Protein AF-A0ABD4KUY9-F1 (afdb_monomer_lite)

Foldseek 3Di:
DDDDDDDDDDDDDDPPPPPPDDDDDPPPPPDDLVNDPDDDFDWDDFFAWPAQAPDDDPVPPDDRQTWGWTATPVRDIDIDGGGDHPPPDDDDD

pLDDT: mean 77.76, std 16.07, range [36.84, 97.12]

Secondary structure (DSSP, 8-state):
-------------SSSSS---PPPP-------GGG--SSS----SPPEEEES-S---TTS-SPP--EEEEE-TTS-EEEEETT--TTTSPPP-

Structure (mmCIF, N/CA/C/O backbone):
data_AF-A0ABD4KUY9-F1
#
_entry.id   AF-A0ABD4KUY9-F1
#
loop_
_atom_site.group_PDB
_atom_site.id
_atom_site.type_symbol
_atom_site.label_atom_id
_atom_site.label_alt_id
_atom_site.label_comp_id
_atom_site.label_asym_id
_atom_site.label_entity_id
_atom_site.label_seq_id
_atom_site.pdbx_PDB_ins_code
_atom_site.Cartn_x
_atom_site.Cartn_y
_atom_site.Cartn_z
_atom_site.occupancy
_atom_site.B_iso_or_equiv
_atom_site.auth_seq_id
_atom_site.auth_comp_id
_atom_site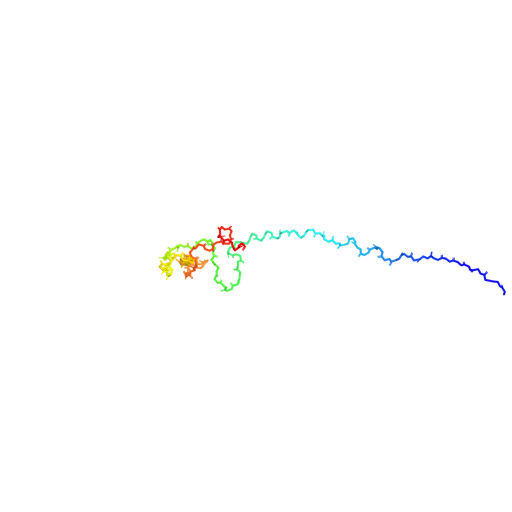.auth_asym_id
_atom_site.auth_atom_id
_atom_site.pdbx_PDB_model_num
ATOM 1 N N . MET A 1 1 ? 21.914 71.630 -51.583 1.00 38.94 1 MET A N 1
ATOM 2 C CA . MET A 1 1 ? 20.520 72.123 -51.568 1.00 38.94 1 MET A CA 1
ATOM 3 C C . MET A 1 1 ? 19.609 70.969 -51.959 1.00 38.94 1 MET A C 1
ATOM 5 O O . MET A 1 1 ? 19.935 70.284 -52.914 1.00 38.94 1 MET A O 1
ATOM 9 N N . ILE A 1 2 ? 18.494 70.833 -51.235 1.00 36.84 2 ILE A N 1
ATOM 10 C CA . ILE A 1 2 ? 17.311 69.977 -51.457 1.00 36.84 2 ILE A CA 1
ATOM 11 C C . ILE A 1 2 ? 17.363 68.522 -50.947 1.00 36.84 2 ILE A C 1
ATOM 13 O O . ILE A 1 2 ? 18.152 67.684 -51.361 1.00 36.84 2 ILE A O 1
ATOM 17 N N . ILE A 1 3 ? 16.429 68.307 -50.018 1.00 50.19 3 ILE A N 1
ATOM 18 C CA . ILE A 1 3 ? 15.984 67.123 -49.285 1.00 50.19 3 ILE A CA 1
ATOM 19 C C . ILE A 1 3 ? 15.048 66.278 -50.167 1.00 50.19 3 ILE A C 1
ATOM 21 O O . ILE A 1 3 ? 14.221 66.842 -50.876 1.00 50.19 3 ILE A O 1
ATOM 25 N N . THR A 1 4 ? 15.076 64.950 -50.032 1.00 46.72 4 THR A N 1
ATOM 26 C CA . THR A 1 4 ? 13.936 64.040 -50.307 1.00 46.72 4 THR A CA 1
ATOM 27 C C . THR A 1 4 ? 14.037 62.882 -49.298 1.00 46.72 4 THR A C 1
ATOM 29 O O . THR A 1 4 ? 15.086 62.263 -49.216 1.00 46.72 4 THR A O 1
ATOM 32 N N . ASN A 1 5 ? 13.179 62.681 -48.292 1.00 54.16 5 ASN A N 1
ATOM 33 C CA . ASN A 1 5 ? 11.724 62.516 -48.128 1.00 54.16 5 ASN A CA 1
ATOM 34 C C . ASN A 1 5 ? 11.341 61.036 -47.875 1.00 54.16 5 ASN A C 1
ATOM 36 O O . ASN A 1 5 ? 11.496 60.189 -48.741 1.00 54.16 5 ASN A O 1
ATOM 40 N N . ASN A 1 6 ? 10.742 60.819 -46.698 1.00 50.28 6 ASN A N 1
ATOM 41 C CA . ASN A 1 6 ? 9.614 59.933 -46.382 1.00 50.28 6 ASN A CA 1
ATOM 42 C C . ASN A 1 6 ? 9.695 58.383 -46.329 1.00 50.28 6 ASN A C 1
ATOM 44 O O . ASN A 1 6 ? 9.770 57.693 -47.334 1.00 50.28 6 ASN A O 1
ATOM 48 N N . ARG A 1 7 ? 9.320 57.919 -45.120 1.00 55.25 7 ARG A N 1
ATOM 49 C CA . ARG A 1 7 ? 8.256 56.943 -44.768 1.00 55.25 7 ARG A CA 1
ATOM 50 C C . ARG A 1 7 ? 8.594 55.444 -44.655 1.00 55.25 7 ARG A C 1
ATOM 52 O O . ARG A 1 7 ? 8.663 54.721 -45.631 1.00 55.25 7 ARG A O 1
ATOM 59 N N . VAL A 1 8 ? 8.572 55.021 -43.382 1.00 54.16 8 VAL A N 1
ATOM 60 C CA . VAL A 1 8 ? 7.860 53.865 -42.791 1.00 54.16 8 VAL A CA 1
ATOM 61 C C . VAL A 1 8 ? 8.173 52.474 -43.342 1.00 54.16 8 VAL A C 1
ATOM 63 O O . VAL A 1 8 ? 7.593 52.063 -44.334 1.00 54.16 8 VAL A O 1
ATOM 66 N N . LEU A 1 9 ? 8.893 51.683 -42.540 1.00 49.28 9 LEU A N 1
ATOM 67 C CA . LEU A 1 9 ? 8.585 50.263 -42.327 1.00 49.28 9 LEU A CA 1
ATOM 68 C C . LEU A 1 9 ? 8.780 49.924 -40.840 1.00 49.28 9 LEU A C 1
ATOM 70 O O . LEU A 1 9 ? 9.766 49.327 -40.422 1.00 49.28 9 LEU A O 1
ATOM 74 N N . ALA A 1 10 ? 7.817 50.349 -40.022 1.00 57.00 10 ALA A N 1
ATOM 75 C CA . ALA A 1 10 ? 7.523 49.660 -38.775 1.00 57.00 10 ALA A CA 1
ATOM 76 C C . ALA A 1 10 ? 6.777 48.380 -39.155 1.00 57.00 10 ALA A C 1
ATOM 78 O O . ALA A 1 10 ? 5.680 48.512 -39.676 1.00 57.00 10 ALA A O 1
ATOM 79 N N . LEU A 1 11 ? 7.378 47.198 -38.970 1.00 51.47 11 LEU A N 1
ATOM 80 C CA . LEU A 1 11 ? 6.728 45.872 -38.890 1.00 51.47 11 LEU A CA 1
ATOM 81 C C . LEU A 1 11 ? 7.820 44.781 -38.863 1.00 51.47 11 LEU A C 1
ATOM 83 O O . LEU A 1 11 ? 8.077 44.115 -39.858 1.00 51.47 11 LEU A O 1
ATOM 87 N N . SER A 1 12 ? 8.492 44.590 -37.724 1.00 53.28 12 SER A N 1
ATOM 88 C CA . SER A 1 12 ? 9.414 43.454 -37.529 1.00 53.28 12 SER A CA 1
ATOM 89 C C . SER A 1 12 ? 9.217 42.797 -36.161 1.00 53.28 12 SER A C 1
ATOM 91 O O . SER A 1 12 ? 10.164 42.627 -35.394 1.00 53.28 12 SER A O 1
ATOM 93 N N . SER A 1 13 ? 7.973 42.452 -35.811 1.00 55.00 13 SER A N 1
ATOM 94 C CA . SER A 1 13 ? 7.698 41.780 -34.525 1.00 55.00 13 SER A CA 1
ATOM 95 C C . SER A 1 13 ? 6.600 40.708 -34.547 1.00 55.00 13 SER A C 1
ATOM 97 O O . SER A 1 13 ? 6.245 40.213 -33.489 1.00 55.00 13 SER A O 1
ATOM 99 N N . ILE A 1 14 ? 6.069 40.293 -35.706 1.00 57.84 14 ILE A N 1
ATOM 100 C CA . ILE A 1 14 ? 4.920 39.353 -35.745 1.00 57.84 14 ILE A CA 1
ATOM 101 C C . ILE A 1 14 ? 5.332 37.881 -35.967 1.00 57.84 14 ILE A C 1
ATOM 103 O O . ILE A 1 14 ? 4.540 36.976 -35.734 1.00 57.84 14 ILE A O 1
ATOM 107 N N . ALA A 1 15 ? 6.582 37.585 -36.335 1.00 54.09 15 ALA A N 1
ATOM 108 C CA . ALA A 1 15 ? 6.969 36.215 -36.699 1.00 54.09 15 ALA A CA 1
ATOM 109 C C . ALA A 1 15 ? 7.256 35.259 -35.515 1.00 54.09 15 ALA A C 1
ATOM 111 O O . ALA A 1 15 ? 7.427 34.065 -35.739 1.00 54.09 15 ALA A O 1
ATOM 112 N N . VAL A 1 16 ? 7.289 35.733 -34.261 1.00 56.88 16 VAL A N 1
ATOM 113 C CA . VAL A 1 16 ? 7.689 34.921 -33.083 1.00 56.88 16 VAL A CA 1
ATOM 114 C C . VAL A 1 16 ? 6.493 34.584 -32.180 1.00 56.88 16 VAL A C 1
ATOM 116 O O . VAL A 1 16 ? 6.583 34.645 -30.961 1.00 56.88 16 VAL 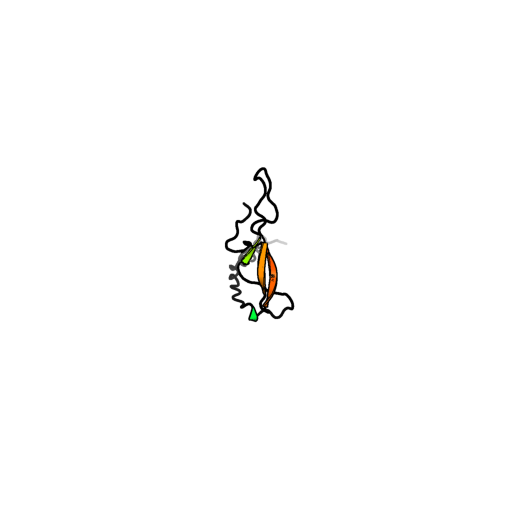A O 1
ATOM 119 N N . LEU A 1 17 ? 5.330 34.273 -32.760 1.00 58.91 17 LEU A N 1
ATOM 120 C CA . LEU A 1 17 ? 4.134 33.893 -31.985 1.00 58.91 17 LEU A CA 1
ATOM 121 C C . LEU A 1 17 ? 3.487 32.569 -32.426 1.00 58.91 17 LEU A C 1
ATOM 123 O O . LEU A 1 17 ? 2.517 32.143 -31.811 1.00 58.91 17 LEU A O 1
ATOM 127 N N . LEU A 1 18 ? 4.023 31.884 -33.443 1.00 58.59 18 LEU A N 1
ATOM 128 C CA . LEU A 1 18 ? 3.420 30.651 -33.982 1.00 58.59 18 LEU A CA 1
ATOM 129 C C . LEU A 1 18 ? 4.123 29.348 -33.559 1.00 58.59 18 LEU A C 1
ATOM 131 O O . LEU A 1 18 ? 3.692 28.274 -33.958 1.00 58.59 18 LEU A O 1
ATOM 135 N N . ALA A 1 19 ? 5.159 29.406 -32.717 1.00 61.91 19 ALA A N 1
ATOM 136 C CA . ALA A 1 19 ? 5.812 28.215 -32.154 1.00 61.91 19 ALA A CA 1
ATOM 137 C C . ALA A 1 19 ? 5.221 27.799 -30.787 1.00 61.91 19 ALA A C 1
ATOM 139 O O . ALA A 1 19 ? 5.939 27.322 -29.911 1.00 61.91 19 ALA A O 1
ATOM 140 N N . GLY A 1 20 ? 3.925 28.041 -30.569 1.00 60.38 20 GLY A N 1
ATOM 141 C CA . GLY A 1 20 ? 3.241 27.768 -29.305 1.00 60.38 20 GLY A CA 1
ATOM 142 C C . GLY A 1 20 ? 2.407 26.490 -29.353 1.00 60.38 20 GLY A C 1
ATOM 143 O O . GLY A 1 20 ? 1.374 26.465 -30.012 1.00 60.38 20 GLY A O 1
ATOM 144 N N . CYS A 1 21 ? 2.838 25.486 -28.586 1.00 64.81 21 CYS A N 1
ATOM 145 C CA . CYS A 1 21 ? 2.107 24.273 -28.193 1.00 64.81 21 CYS A CA 1
ATOM 146 C C . CYS A 1 21 ? 1.841 23.223 -29.287 1.00 64.81 21 CYS A C 1
ATOM 148 O O . CYS A 1 21 ? 0.721 23.064 -29.767 1.00 64.81 21 CYS A O 1
ATOM 150 N N . SER A 1 22 ? 2.842 22.379 -29.556 1.00 71.38 22 SER A N 1
ATOM 151 C CA . SER A 1 22 ? 2.545 20.985 -29.905 1.00 71.38 22 SER A CA 1
ATOM 152 C C . SER A 1 22 ? 1.933 20.300 -28.674 1.00 71.38 22 SER A C 1
ATOM 154 O O . SER A 1 22 ?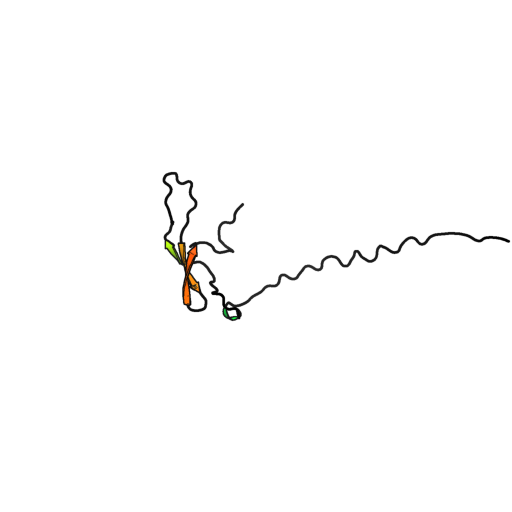 2.474 20.487 -27.580 1.00 71.38 22 SER A O 1
ATOM 156 N N . PRO A 1 23 ? 0.842 19.520 -28.796 1.00 67.62 23 PRO A N 1
ATOM 157 C CA . PRO A 1 23 ? 0.395 18.674 -27.698 1.00 67.62 23 PRO A CA 1
ATOM 158 C C . PRO A 1 23 ? 1.547 17.736 -27.337 1.00 67.62 23 PRO A C 1
ATOM 160 O O . PRO A 1 23 ? 2.051 17.006 -28.192 1.00 67.62 23 PRO A O 1
ATOM 163 N N . SER A 1 24 ? 2.003 17.797 -26.087 1.00 68.56 24 SER A N 1
ATOM 164 C CA . SER A 1 24 ? 2.904 16.785 -25.554 1.00 68.56 24 SER A CA 1
ATOM 165 C C . SER A 1 24 ? 2.189 15.449 -25.699 1.00 68.56 24 SER A C 1
ATOM 167 O O . SER A 1 24 ? 1.114 15.271 -25.130 1.00 68.56 24 SER A O 1
ATOM 169 N N . SER A 1 25 ? 2.740 14.534 -26.495 1.00 65.94 25 SER A N 1
ATOM 170 C CA . SER A 1 25 ? 2.269 13.155 -26.501 1.00 65.94 25 SER A CA 1
ATOM 171 C C . SER A 1 25 ? 2.348 12.657 -25.065 1.00 65.94 25 SER A C 1
ATOM 173 O O . SER A 1 25 ? 3.438 12.667 -24.486 1.00 65.94 25 SER A O 1
ATOM 175 N N . ASP A 1 26 ? 1.211 12.269 -24.483 1.00 64.88 26 ASP A N 1
ATOM 176 C CA . ASP A 1 26 ? 1.210 11.591 -23.195 1.00 64.88 26 ASP A CA 1
ATOM 177 C C . ASP A 1 26 ? 2.163 10.404 -23.317 1.00 64.88 26 ASP A C 1
ATOM 179 O O . ASP A 1 26 ? 1.974 9.503 -24.139 1.00 64.88 26 ASP A O 1
ATOM 183 N N . LEU A 1 27 ? 3.246 10.440 -22.541 1.00 63.91 27 LEU A N 1
ATOM 184 C CA . LEU A 1 27 ? 4.144 9.310 -22.421 1.00 63.91 27 LEU A CA 1
ATOM 185 C C . LEU A 1 27 ? 3.349 8.216 -21.714 1.00 63.91 27 LEU A C 1
ATOM 187 O O . LEU A 1 27 ? 3.296 8.167 -20.486 1.00 63.91 27 LEU A O 1
ATOM 191 N N . THR A 1 28 ? 2.729 7.324 -22.482 1.00 57.56 28 THR A N 1
ATOM 192 C CA . THR A 1 28 ? 2.294 6.024 -21.975 1.00 57.56 28 THR A CA 1
ATOM 193 C C . THR A 1 28 ? 3.542 5.242 -21.588 1.00 57.56 28 THR A C 1
ATOM 195 O O . THR A 1 28 ? 4.082 4.454 -22.363 1.00 57.56 28 THR A O 1
ATOM 198 N N . VAL A 1 29 ? 4.033 5.499 -20.376 1.00 61.41 29 VAL A N 1
ATOM 199 C CA . VAL A 1 29 ? 5.054 4.691 -19.716 1.00 61.41 29 VAL A CA 1
ATOM 200 C C . VAL A 1 29 ? 4.382 3.380 -19.323 1.00 61.41 29 VAL A C 1
ATOM 202 O O . VAL A 1 29 ? 3.884 3.215 -18.214 1.00 61.41 29 VAL A O 1
ATOM 205 N N . SER A 1 30 ? 4.336 2.440 -20.263 1.00 61.44 30 SER A N 1
ATOM 206 C CA . SER A 1 30 ? 4.021 1.041 -19.977 1.00 61.44 30 SER A CA 1
ATOM 207 C C . SER A 1 30 ? 5.296 0.345 -19.498 1.00 61.44 30 SER A C 1
ATOM 209 O O . SER A 1 30 ? 5.860 -0.487 -20.203 1.00 61.44 30 SER A O 1
ATOM 211 N N . GLY A 1 31 ? 5.792 0.744 -18.326 1.00 66.62 31 GLY A N 1
ATOM 212 C CA . GLY A 1 31 ? 6.890 0.052 -17.657 1.00 66.62 31 GLY A CA 1
ATOM 213 C C . GLY A 1 31 ? 6.348 -1.124 -16.856 1.00 66.62 31 GLY A C 1
ATOM 214 O O . GLY A 1 31 ? 5.439 -0.954 -16.041 1.00 66.62 31 GLY A O 1
ATOM 215 N N . SER A 1 32 ? 6.894 -2.315 -17.076 1.00 79.06 32 SER A N 1
ATOM 216 C CA . SER A 1 32 ? 6.682 -3.435 -16.163 1.00 79.06 32 SER A CA 1
ATOM 217 C C . SER A 1 32 ? 7.464 -3.188 -14.868 1.00 79.06 32 SER A C 1
ATOM 219 O O . SER A 1 32 ? 8.498 -2.522 -14.871 1.00 79.06 32 SER A O 1
ATOM 221 N N . VAL A 1 33 ? 7.015 -3.749 -13.743 1.00 79.81 33 VAL A N 1
ATOM 222 C CA . VAL A 1 33 ? 7.756 -3.655 -12.468 1.00 79.81 33 VAL A CA 1
ATOM 223 C C . VAL A 1 33 ? 9.193 -4.196 -12.607 1.00 79.81 33 VAL A C 1
ATOM 225 O O . VAL A 1 33 ? 10.105 -3.688 -11.961 1.00 79.81 33 VAL A O 1
ATOM 228 N N . SER A 1 34 ? 9.427 -5.157 -13.510 1.00 80.69 34 SER A N 1
ATOM 229 C CA . SER A 1 34 ? 10.755 -5.698 -13.850 1.00 80.69 34 SER A CA 1
ATOM 230 C C . SER A 1 34 ? 11.703 -4.716 -14.553 1.00 80.69 34 SER A C 1
ATOM 232 O O . SER A 1 34 ? 12.923 -4.935 -14.573 1.00 80.69 34 SER A O 1
ATOM 234 N N . ASP A 1 35 ? 11.177 -3.626 -15.110 1.00 85.62 35 ASP A N 1
ATOM 235 C CA . ASP A 1 35 ? 11.984 -2.600 -15.776 1.00 85.62 35 ASP A CA 1
ATOM 236 C C . ASP A 1 35 ? 12.620 -1.629 -14.773 1.00 85.62 35 ASP A C 1
ATOM 238 O O . ASP A 1 35 ? 13.582 -0.934 -15.105 1.00 85.62 35 ASP A O 1
ATOM 242 N N . TYR A 1 36 ? 12.143 -1.611 -13.524 1.00 85.50 36 TYR A N 1
ATOM 243 C CA . TYR A 1 36 ? 12.707 -0.785 -12.464 1.00 85.50 36 TYR A CA 1
ATOM 244 C C . TYR A 1 36 ? 14.123 -1.259 -12.092 1.00 85.50 36 TYR A C 1
ATOM 246 O O . TYR A 1 36 ? 14.325 -2.380 -11.629 1.00 85.50 36 TYR A O 1
ATOM 254 N N . LYS A 1 37 ? 15.125 -0.394 -12.304 1.00 88.31 37 LYS A N 1
ATOM 255 C CA . LYS A 1 37 ? 16.546 -0.651 -11.976 1.00 88.31 37 LYS A CA 1
ATOM 256 C C . LYS A 1 37 ? 17.032 0.056 -10.709 1.00 88.31 37 LYS A C 1
ATOM 258 O O . LYS A 1 37 ? 18.218 -0.003 -10.399 1.00 88.31 37 LYS A O 1
ATOM 263 N N . GLY A 1 38 ? 16.148 0.766 -10.010 1.00 88.69 38 GLY A N 1
ATOM 264 C CA . GLY A 1 38 ? 16.487 1.395 -8.737 1.00 88.69 38 GLY A CA 1
ATOM 265 C C . GLY A 1 38 ? 16.501 0.392 -7.583 1.00 88.69 38 GLY A C 1
ATOM 266 O O . GLY A 1 38 ? 16.231 -0.792 -7.758 1.00 88.69 38 GLY A O 1
ATOM 267 N N . SER A 1 39 ? 16.807 0.880 -6.384 1.00 90.69 39 SER A N 1
ATOM 268 C CA . SER A 1 39 ? 16.889 0.065 -5.165 1.00 90.69 39 SER A CA 1
ATOM 269 C C . SER A 1 39 ? 15.634 0.113 -4.288 1.00 90.69 39 SER A C 1
ATOM 271 O O . SER A 1 39 ? 15.625 -0.491 -3.218 1.00 90.69 39 SER A O 1
ATOM 273 N N . ALA A 1 40 ? 14.586 0.841 -4.689 1.00 90.94 40 ALA A N 1
ATOM 274 C CA . ALA A 1 40 ? 13.352 0.904 -3.913 1.00 90.94 40 ALA A CA 1
ATOM 275 C C . ALA A 1 40 ? 12.520 -0.381 -4.035 1.00 90.94 40 ALA A C 1
ATOM 277 O O . ALA A 1 40 ? 12.537 -1.068 -5.056 1.00 90.94 40 ALA A O 1
ATOM 278 N N . SER A 1 41 ? 11.720 -0.649 -3.006 1.00 91.75 41 SER A N 1
ATOM 279 C CA . SER A 1 41 ? 10.656 -1.649 -3.062 1.00 91.75 41 SER A CA 1
ATOM 280 C C . SER A 1 41 ? 9.457 -1.110 -3.830 1.00 91.75 41 SER A C 1
ATOM 282 O O . SER A 1 41 ? 8.919 -0.056 -3.490 1.00 91.75 41 SER A O 1
ATOM 284 N N . ILE A 1 42 ? 9.023 -1.855 -4.846 1.00 91.69 42 ILE A N 1
ATOM 285 C CA . ILE A 1 42 ? 7.873 -1.507 -5.682 1.00 91.69 42 ILE A CA 1
ATOM 286 C C . ILE A 1 42 ? 6.734 -2.483 -5.402 1.00 91.69 42 ILE A C 1
ATOM 288 O O . ILE A 1 42 ? 6.883 -3.690 -5.591 1.00 91.69 42 ILE A O 1
ATOM 292 N N . THR A 1 43 ? 5.595 -1.947 -4.975 1.00 90.62 43 THR A N 1
ATOM 293 C CA . THR A 1 43 ? 4.327 -2.667 -4.822 1.00 90.62 43 THR A CA 1
ATOM 294 C C . THR A 1 43 ? 3.345 -2.165 -5.885 1.00 90.62 43 THR A C 1
ATOM 296 O O . THR A 1 43 ? 3.402 -1.002 -6.292 1.00 90.62 43 THR A O 1
ATOM 299 N N . GLN A 1 44 ? 2.455 -3.030 -6.377 1.00 88.69 44 GLN A N 1
ATOM 300 C CA . GLN A 1 44 ? 1.457 -2.659 -7.384 1.00 88.69 44 GLN A CA 1
ATOM 301 C C . GLN A 1 44 ? 0.119 -3.337 -7.085 1.00 88.69 44 GLN A C 1
ATOM 303 O O . GLN A 1 44 ? 0.067 -4.544 -6.869 1.00 88.69 44 GLN A O 1
ATOM 308 N N . GLY A 1 45 ? -0.966 -2.561 -7.114 1.00 87.38 45 GLY A N 1
ATOM 309 C CA . GLY A 1 45 ? -2.325 -3.046 -6.868 1.00 87.38 45 GLY A CA 1
ATOM 310 C C . GLY A 1 45 ? -2.863 -2.699 -5.479 1.00 87.38 45 GLY A C 1
ATOM 311 O O . GLY A 1 45 ? -2.363 -1.798 -4.807 1.00 87.38 45 GLY A O 1
ATOM 312 N N . LEU A 1 46 ? -3.937 -3.389 -5.089 1.00 89.62 46 LEU A N 1
ATOM 313 C CA . LEU A 1 46 ? -4.599 -3.236 -3.792 1.00 89.62 46 LEU A CA 1
ATOM 314 C C . LEU A 1 46 ? -3.929 -4.117 -2.738 1.00 89.62 46 LEU A C 1
ATOM 316 O O . LEU A 1 46 ? -3.558 -5.257 -3.019 1.00 89.62 46 LEU A O 1
ATOM 320 N N . ALA A 1 47 ? -3.827 -3.602 -1.517 1.00 93.44 47 ALA A N 1
ATOM 321 C CA . ALA A 1 47 ? -3.390 -4.397 -0.384 1.00 93.44 47 ALA A CA 1
ATOM 322 C C . ALA A 1 47 ? -4.515 -5.315 0.101 1.00 93.44 47 ALA A C 1
ATOM 324 O O . ALA A 1 47 ? -5.700 -4.995 -0.002 1.00 93.44 47 ALA A O 1
ATOM 325 N N . LYS A 1 48 ? -4.140 -6.462 0.663 1.00 94.56 48 LYS A N 1
ATOM 326 C CA . LYS A 1 48 ? -5.077 -7.339 1.359 1.00 94.56 48 LYS A CA 1
ATOM 327 C C . LYS A 1 48 ? -5.360 -6.738 2.730 1.00 94.56 48 LYS A C 1
ATOM 329 O O . LYS A 1 48 ? -4.436 -6.655 3.532 1.00 94.56 48 LYS A O 1
ATOM 334 N N . THR A 1 49 ? -6.599 -6.348 3.013 1.00 95.62 49 THR A N 1
ATOM 335 C CA . THR A 1 49 ? -6.986 -5.861 4.346 1.00 95.62 49 THR A CA 1
ATOM 336 C C . THR A 1 49 ? -6.622 -6.884 5.425 1.00 95.62 49 THR A C 1
ATOM 338 O O . THR A 1 49 ? -6.915 -8.073 5.277 1.00 95.62 49 THR A O 1
ATOM 341 N N . VAL A 1 50 ? -5.968 -6.419 6.490 1.00 97.12 50 VAL A N 1
ATOM 342 C CA . VAL A 1 50 ? -5.656 -7.212 7.692 1.00 97.12 50 VAL A CA 1
ATOM 343 C C . VAL A 1 50 ? -6.358 -6.667 8.931 1.00 97.12 50 VAL A C 1
ATOM 345 O O . VAL A 1 50 ? -6.685 -7.441 9.820 1.00 97.12 50 VAL A O 1
ATOM 348 N N . GLU A 1 51 ? -6.632 -5.363 8.958 1.00 95.75 51 GLU A N 1
ATOM 349 C CA . GLU A 1 51 ? -7.438 -4.699 9.978 1.00 95.75 51 GLU A CA 1
ATOM 350 C C . GLU A 1 51 ? -8.361 -3.702 9.277 1.00 95.75 51 GLU A C 1
ATOM 352 O O . GLU A 1 51 ? -7.903 -2.865 8.491 1.00 95.75 51 GLU A O 1
ATOM 357 N N . GLU A 1 52 ? -9.661 -3.801 9.542 1.00 92.12 52 GLU A N 1
ATOM 358 C CA . GLU A 1 52 ? -10.671 -2.993 8.849 1.00 92.12 52 GLU A CA 1
ATOM 359 C C . GLU A 1 52 ? -10.599 -1.528 9.277 1.00 92.12 52 GLU A C 1
ATOM 361 O O . GLU A 1 52 ? -10.858 -0.625 8.477 1.00 92.12 52 GLU A O 1
ATOM 366 N N . ASN A 1 53 ? -10.203 -1.273 10.525 1.00 92.25 53 ASN A N 1
ATOM 367 C CA . ASN A 1 53 ? -10.086 0.077 11.040 1.00 92.25 53 ASN A CA 1
ATOM 368 C C . ASN A 1 53 ? -9.121 0.144 12.230 1.00 92.25 53 ASN A C 1
ATOM 370 O O . ASN A 1 53 ? -9.269 -0.580 13.207 1.00 92.25 53 ASN A O 1
ATOM 374 N N . LEU A 1 54 ? -8.152 1.061 12.189 1.00 91.19 54 LEU A N 1
ATOM 375 C CA . LEU A 1 54 ? -7.205 1.246 13.294 1.00 91.19 54 LEU A CA 1
ATOM 376 C C . LEU A 1 54 ? -7.859 1.763 14.584 1.00 91.19 54 LEU A C 1
ATOM 378 O O . LEU A 1 54 ? -7.274 1.625 15.658 1.00 91.19 54 LEU A O 1
ATOM 382 N N . PHE A 1 55 ? -9.023 2.411 14.494 1.00 87.81 55 PHE A N 1
ATOM 383 C CA . PHE A 1 55 ? -9.728 2.924 15.663 1.00 87.81 55 PHE A CA 1
ATOM 384 C C . PHE A 1 55 ? -11.207 3.189 15.383 1.00 87.81 55 PHE A C 1
ATOM 386 O O . PHE A 1 55 ? -11.580 3.770 14.365 1.00 87.81 55 PHE A O 1
ATOM 393 N N . GLU A 1 56 ? -12.048 2.853 16.355 1.00 85.19 56 GLU A N 1
ATOM 394 C CA . GLU A 1 56 ? -13.476 3.148 16.324 1.00 85.19 56 GLU A CA 1
ATOM 395 C C . GLU A 1 56 ? -13.780 4.440 17.086 1.00 85.19 56 GLU A C 1
ATOM 397 O O . GLU A 1 56 ? -13.400 4.605 18.247 1.00 85.19 56 GLU A O 1
ATOM 402 N N . CYS A 1 57 ? -14.501 5.365 16.450 1.00 80.50 57 CYS A N 1
ATOM 403 C CA . CYS A 1 57 ? -14.999 6.562 17.122 1.00 80.50 57 CYS A CA 1
ATOM 404 C C . CYS A 1 57 ? -16.474 6.401 17.468 1.00 80.50 57 CYS A C 1
ATOM 406 O O . CYS A 1 57 ? -17.316 6.289 16.582 1.00 80.50 57 CYS A O 1
ATOM 408 N N . ALA A 1 58 ? -16.796 6.511 18.758 1.00 81.06 58 ALA A N 1
ATOM 409 C CA . ALA A 1 58 ? -18.151 6.321 19.284 1.00 81.06 58 ALA A CA 1
ATOM 410 C C . ALA A 1 58 ? -19.222 7.231 18.644 1.00 81.06 58 ALA A C 1
ATOM 412 O O . ALA A 1 58 ? -20.404 6.909 18.678 1.00 81.06 58 ALA A O 1
ATOM 413 N N . ASN A 1 59 ? -18.826 8.367 18.062 1.00 85.50 59 ASN A N 1
ATOM 414 C CA . ASN A 1 59 ? -19.730 9.310 17.397 1.00 85.50 59 ASN A CA 1
ATOM 415 C C . ASN A 1 59 ? -19.789 9.157 15.863 1.00 85.50 59 ASN A C 1
ATOM 417 O O . ASN A 1 59 ? -20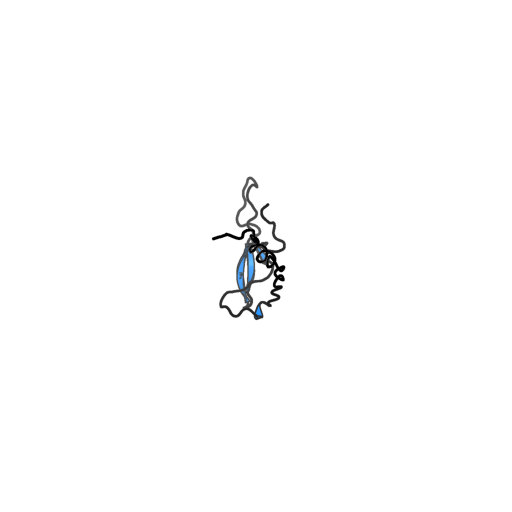.443 9.969 15.211 1.00 85.50 59 ASN A O 1
ATOM 421 N N . GLY A 1 60 ? -19.081 8.182 15.280 1.00 79.06 60 GLY A N 1
ATOM 422 C CA . GLY A 1 60 ? -19.098 7.885 13.841 1.00 79.06 60 GLY A CA 1
ATOM 423 C C . GLY A 1 60 ? -18.477 8.954 12.932 1.00 79.06 60 GLY A C 1
ATOM 424 O O . GLY A 1 60 ? -18.658 8.901 11.720 1.00 79.06 60 GLY A O 1
ATOM 425 N N . ARG A 1 61 ? -17.766 9.951 13.478 1.00 81.19 61 ARG A N 1
ATOM 426 C CA . ARG A 1 61 ? -17.225 11.078 12.686 1.00 81.19 61 ARG A CA 1
ATOM 427 C C . ARG A 1 61 ? -15.838 10.826 12.096 1.00 81.19 61 ARG A C 1
ATOM 429 O O . ARG A 1 61 ? -15.332 11.673 11.361 1.00 81.19 61 ARG A O 1
ATOM 436 N N . SER A 1 62 ? -15.213 9.704 12.433 1.00 83.62 62 SER A N 1
ATOM 437 C CA . SER A 1 62 ? -13.891 9.357 11.920 1.00 83.62 62 SER A CA 1
ATOM 438 C C . SER A 1 62 ? -13.973 8.705 10.556 1.00 83.62 62 SER A C 1
ATOM 440 O O . SER A 1 62 ? -14.924 7.999 10.235 1.00 83.62 62 SER A O 1
ATOM 442 N N . ARG A 1 63 ? -12.937 8.939 9.755 1.00 83.31 63 ARG A N 1
ATOM 443 C CA . ARG A 1 63 ? -12.723 8.186 8.523 1.00 83.31 63 ARG A CA 1
ATOM 444 C C . ARG A 1 63 ? -12.251 6.781 8.885 1.00 83.31 63 ARG A C 1
ATOM 446 O O . ARG A 1 63 ? -11.482 6.631 9.830 1.00 83.31 63 ARG A O 1
ATOM 453 N N . VAL A 1 64 ? -12.678 5.796 8.102 1.00 86.62 64 VAL A N 1
ATOM 454 C CA . VAL A 1 64 ? -12.178 4.422 8.202 1.00 86.62 64 VAL A CA 1
ATOM 455 C C . VAL A 1 64 ? -10.688 4.422 7.868 1.00 86.62 64 VAL A C 1
ATOM 457 O O . VAL A 1 64 ? -10.285 4.885 6.798 1.00 86.62 64 VAL A O 1
ATOM 460 N N . ALA A 1 65 ? -9.877 3.931 8.798 1.00 89.25 65 ALA A N 1
ATOM 461 C CA . ALA A 1 65 ? -8.428 3.860 8.696 1.00 89.25 65 ALA A CA 1
ATOM 462 C C . ALA A 1 65 ? -7.976 2.395 8.636 1.00 89.25 65 ALA A C 1
ATOM 464 O O . ALA A 1 65 ? -7.228 1.942 9.495 1.00 89.25 65 ALA A O 1
ATOM 465 N N . GLY A 1 66 ? -8.463 1.641 7.650 1.00 92.12 66 GLY A N 1
ATOM 466 C CA . GLY A 1 66 ? -8.090 0.238 7.464 1.00 92.12 66 GLY A CA 1
ATOM 467 C C . GLY A 1 66 ? -6.653 0.064 6.971 1.00 92.12 66 GLY A C 1
ATOM 468 O O . GLY A 1 66 ? -6.181 0.810 6.100 1.00 92.12 66 GLY A O 1
ATOM 469 N N . ILE A 1 67 ? -5.964 -0.949 7.493 1.00 95.69 67 ILE A N 1
ATOM 470 C CA . ILE A 1 67 ? -4.611 -1.332 7.074 1.00 95.69 67 ILE A CA 1
ATOM 471 C C . ILE A 1 67 ? -4.611 -2.726 6.452 1.00 95.69 67 ILE A C 1
ATOM 473 O O . ILE A 1 67 ? -5.416 -3.599 6.777 1.00 95.69 67 ILE A O 1
ATOM 477 N N . GLY A 1 68 ? -3.703 -2.921 5.510 1.00 95.81 68 GLY A N 1
ATOM 478 C CA . GLY A 1 68 ? -3.539 -4.143 4.751 1.00 95.81 68 GLY A CA 1
ATOM 479 C C . GLY A 1 68 ? -2.076 -4.471 4.514 1.00 95.81 68 GLY A C 1
ATOM 480 O O . GLY A 1 68 ? -1.178 -3.693 4.835 1.00 95.81 68 GLY A O 1
ATOM 481 N N . GLU A 1 69 ? -1.848 -5.627 3.911 1.00 97.12 69 GLU A N 1
ATOM 482 C CA . GLU A 1 69 ? -0.531 -6.108 3.523 1.00 97.12 69 GLU A CA 1
ATOM 483 C C . GLU A 1 69 ? -0.433 -6.301 2.012 1.00 97.12 69 GLU A C 1
ATOM 485 O O . GLU A 1 69 ? -1.385 -6.727 1.350 1.00 97.12 69 GLU A O 1
ATOM 490 N N . ILE A 1 70 ? 0.738 -5.997 1.459 1.00 95.62 70 ILE A N 1
ATOM 491 C CA . ILE A 1 70 ? 1.060 -6.229 0.051 1.00 95.62 70 ILE A CA 1
ATOM 492 C C . ILE A 1 70 ? 2.522 -6.657 -0.086 1.00 95.62 70 ILE A C 1
ATOM 494 O O . ILE A 1 70 ? 3.398 -6.141 0.609 1.00 95.62 70 ILE A O 1
ATOM 498 N N . ALA A 1 71 ? 2.789 -7.614 -0.974 1.00 95.25 71 ALA A N 1
ATOM 499 C CA . ALA A 1 71 ? 4.149 -8.012 -1.314 1.00 95.25 71 ALA A CA 1
ATOM 500 C C . ALA A 1 71 ? 4.721 -7.090 -2.400 1.00 95.25 71 ALA A C 1
ATOM 502 O O . ALA A 1 71 ? 4.021 -6.729 -3.349 1.00 95.25 71 ALA A O 1
ATOM 503 N N . ASP A 1 72 ? 5.989 -6.711 -2.264 1.00 93.31 72 ASP A N 1
ATOM 504 C CA . ASP A 1 72 ? 6.724 -6.047 -3.338 1.00 93.31 72 ASP A CA 1
ATOM 505 C C . ASP A 1 72 ? 7.207 -7.039 -4.408 1.00 93.31 72 ASP A C 1
ATOM 507 O O . ASP A 1 72 ? 7.045 -8.255 -4.286 1.00 93.31 72 ASP A O 1
ATOM 511 N N . ALA A 1 73 ? 7.827 -6.511 -5.464 1.00 89.69 73 ALA A N 1
ATOM 512 C CA . ALA A 1 73 ? 8.383 -7.286 -6.575 1.00 89.69 73 ALA A CA 1
ATOM 513 C C . ALA A 1 73 ? 9.385 -8.381 -6.157 1.00 89.69 73 ALA A C 1
ATOM 515 O O . ALA A 1 73 ? 9.606 -9.329 -6.908 1.00 89.69 73 ALA A O 1
ATOM 516 N N . SER A 1 74 ? 10.003 -8.246 -4.980 1.00 89.56 74 SER A N 1
ATOM 517 C CA . SER A 1 74 ? 10.952 -9.212 -4.415 1.00 89.56 74 SER A CA 1
ATOM 518 C C . SER A 1 74 ? 10.310 -10.181 -3.416 1.00 89.56 74 SER A C 1
ATOM 520 O O . SER A 1 74 ? 10.992 -11.043 -2.866 1.00 89.56 74 SER A O 1
ATOM 522 N N . GLY A 1 75 ? 9.000 -10.056 -3.178 1.00 92.12 75 GLY A N 1
ATOM 523 C CA . GLY A 1 75 ? 8.237 -10.873 -2.238 1.00 92.12 75 GLY A CA 1
ATOM 524 C C . GLY A 1 75 ? 8.260 -10.366 -0.795 1.00 92.12 75 GLY A C 1
ATOM 525 O O . GLY A 1 75 ? 7.662 -10.997 0.078 1.00 92.12 75 GLY A O 1
ATOM 526 N N . LYS A 1 76 ? 8.910 -9.232 -0.507 1.00 95.56 76 LYS A N 1
ATOM 527 C CA . LYS A 1 76 ? 8.901 -8.654 0.840 1.00 95.56 76 LYS A CA 1
ATOM 528 C C . LYS A 1 76 ? 7.534 -8.035 1.126 1.00 95.56 76 LYS A C 1
ATOM 530 O O . LYS A 1 76 ? 7.013 -7.258 0.329 1.00 95.56 76 LYS A O 1
ATOM 535 N N . VAL A 1 77 ? 6.976 -8.355 2.292 1.00 97.12 77 VAL A N 1
ATOM 536 C CA . VAL A 1 77 ? 5.662 -7.867 2.729 1.00 97.12 77 VAL A CA 1
ATOM 537 C C . VAL A 1 77 ? 5.775 -6.477 3.362 1.00 97.12 77 VAL A C 1
ATOM 539 O O . VAL A 1 77 ? 6.719 -6.179 4.106 1.00 97.12 77 VAL A O 1
ATOM 542 N N . TRP A 1 78 ? 4.800 -5.630 3.044 1.00 96.44 78 TRP A N 1
ATOM 543 C CA . TRP A 1 78 ? 4.660 -4.264 3.533 1.00 96.44 78 TRP A CA 1
ATOM 544 C C . TRP A 1 78 ? 3.259 -4.035 4.090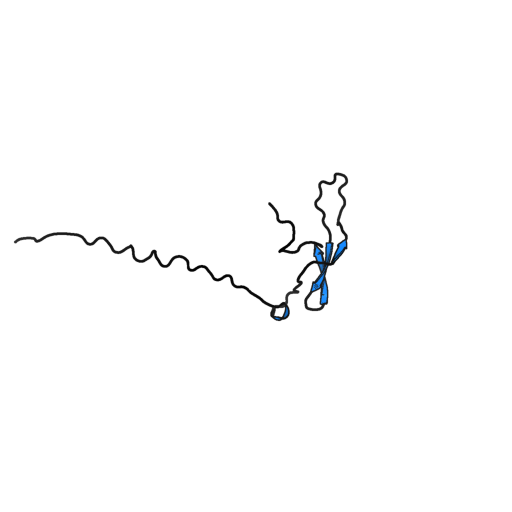 1.00 96.44 78 TRP A C 1
ATOM 546 O O . TRP A 1 78 ? 2.275 -4.362 3.430 1.00 96.44 78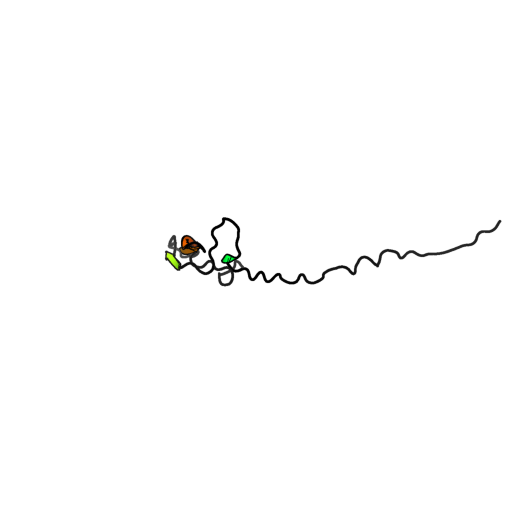 TRP A O 1
ATOM 556 N N . THR A 1 79 ? 3.178 -3.413 5.266 1.00 96.12 79 THR A N 1
ATOM 557 C CA . THR A 1 79 ? 1.924 -2.887 5.814 1.00 96.12 79 THR A CA 1
ATOM 558 C C . THR A 1 79 ? 1.645 -1.513 5.215 1.00 96.12 79 THR A C 1
ATOM 560 O O . THR A 1 79 ? 2.480 -0.609 5.293 1.00 96.12 79 THR A O 1
ATOM 563 N N . VAL A 1 80 ? 0.476 -1.353 4.605 1.00 93.81 80 VAL A N 1
ATOM 564 C CA . VAL A 1 80 ? 0.040 -0.144 3.889 1.00 93.81 80 VAL A CA 1
ATOM 565 C C . VAL A 1 80 ? -1.460 0.091 4.134 1.00 93.81 80 VAL A C 1
ATOM 567 O O . VAL A 1 80 ? -2.129 -0.786 4.676 1.00 93.81 80 VAL A O 1
ATOM 570 N N . PRO A 1 81 ? -2.048 1.235 3.747 1.00 92.38 81 PRO A N 1
ATOM 571 C CA . PRO A 1 81 ? -3.503 1.398 3.796 1.00 92.38 81 PRO A CA 1
ATOM 572 C C . PRO A 1 81 ? -4.225 0.379 2.894 1.00 92.38 81 PRO A C 1
ATOM 574 O O . PRO A 1 81 ? -3.848 0.207 1.734 1.00 92.38 81 PRO A O 1
ATOM 577 N N . ALA A 1 82 ? -5.277 -0.268 3.404 1.00 88.19 82 ALA A N 1
ATOM 578 C CA . ALA A 1 82 ? -5.909 -1.422 2.750 1.00 88.19 82 ALA A CA 1
ATOM 579 C C . ALA A 1 82 ? -6.530 -1.111 1.371 1.00 88.19 82 ALA A C 1
ATOM 581 O O . ALA A 1 82 ? -6.414 -1.896 0.434 1.00 88.19 82 ALA A O 1
ATOM 582 N N . GLN A 1 83 ? -7.163 0.057 1.224 1.00 81.31 83 GLN A N 1
ATOM 583 C CA . GLN A 1 83 ? -7.937 0.438 0.031 1.00 81.31 83 GLN A CA 1
ATOM 584 C C . GLN A 1 83 ? -7.421 1.722 -0.640 1.00 81.31 83 GLN A C 1
ATOM 586 O O . GLN A 1 83 ? -8.193 2.548 -1.124 1.00 81.31 83 GLN A O 1
ATOM 591 N N . ASN A 1 84 ? -6.102 1.913 -0.678 1.00 79.56 84 ASN A N 1
ATOM 592 C CA . ASN A 1 84 ? -5.489 3.094 -1.287 1.00 79.56 84 ASN A CA 1
ATOM 593 C C . ASN A 1 84 ? -4.914 2.791 -2.680 1.00 79.56 84 ASN A C 1
ATOM 595 O O . ASN A 1 84 ? -3.701 2.745 -2.872 1.00 79.56 84 ASN A O 1
ATOM 599 N N . HIS A 1 85 ? -5.790 2.563 -3.661 1.00 84.50 85 HIS A N 1
ATOM 600 C CA . HIS A 1 85 ? -5.393 2.381 -5.059 1.00 84.50 85 HIS A CA 1
ATOM 601 C C . HIS A 1 85 ? -5.655 3.647 -5.874 1.00 84.50 85 HIS A C 1
ATOM 603 O O . HIS A 1 85 ? -6.784 4.111 -5.965 1.00 84.50 85 HIS A O 1
ATOM 609 N N . PHE A 1 86 ? -4.617 4.190 -6.512 1.00 81.44 86 PHE A N 1
ATOM 610 C CA . PHE A 1 86 ? -4.656 5.503 -7.169 1.00 81.44 86 PHE A CA 1
ATOM 611 C C . PHE A 1 86 ? -5.819 5.704 -8.164 1.00 81.44 86 PHE A C 1
ATOM 613 O O . PHE A 1 86 ? -6.379 6.802 -8.266 1.00 81.44 86 PHE A O 1
ATOM 620 N N . THR A 1 87 ? -6.189 4.651 -8.897 1.00 83.50 87 THR A N 1
ATOM 621 C CA . THR A 1 87 ? -7.236 4.714 -9.928 1.00 83.50 87 THR A CA 1
ATOM 622 C C . THR A 1 87 ? -8.648 4.620 -9.351 1.00 83.50 87 THR A C 1
ATOM 624 O O . THR A 1 87 ? -9.546 5.273 -9.876 1.00 83.50 87 THR A O 1
ATOM 627 N N . THR A 1 88 ? -8.850 3.863 -8.267 1.00 84.44 88 THR A N 1
ATOM 628 C CA . THR A 1 88 ? -10.186 3.531 -7.738 1.00 84.44 88 THR A CA 1
ATOM 629 C C . THR A 1 88 ? -10.486 4.114 -6.358 1.00 84.44 88 THR A C 1
ATOM 631 O O . THR A 1 88 ? -11.639 4.088 -5.936 1.00 84.44 88 THR A O 1
ATOM 634 N N . ALA A 1 89 ? -9.486 4.614 -5.631 1.00 81.44 89 ALA A N 1
ATOM 635 C CA . ALA A 1 89 ? -9.679 5.147 -4.288 1.00 81.44 89 ALA A CA 1
ATOM 636 C C . ALA A 1 89 ? -10.512 6.443 -4.313 1.00 81.44 89 ALA A C 1
ATOM 638 O O . ALA A 1 89 ? -10.343 7.262 -5.227 1.00 81.44 89 ALA A O 1
ATOM 639 N N . PRO A 1 90 ? -11.370 6.671 -3.298 1.00 76.69 90 PRO A N 1
ATOM 640 C CA . PRO A 1 90 ? -12.070 7.937 -3.123 1.00 76.69 90 PRO A CA 1
ATOM 641 C C . PRO A 1 90 ? -11.082 9.109 -3.104 1.00 76.69 90 PRO A C 1
ATOM 643 O O . PRO A 1 90 ? -10.140 9.130 -2.311 1.00 76.69 90 PRO A O 1
ATOM 646 N N . LYS A 1 91 ? -11.292 10.090 -3.985 1.00 79.19 91 LYS A N 1
ATOM 647 C CA . LYS A 1 91 ? -10.459 11.296 -4.074 1.00 79.19 91 LYS A CA 1
ATOM 648 C C . LYS A 1 91 ? -11.049 12.391 -3.187 1.00 79.19 91 LYS A C 1
ATOM 650 O O . LYS A 1 91 ? -12.261 12.441 -2.984 1.00 79.19 91 LYS A O 1
ATOM 655 N N . ALA A 1 92 ? -10.192 13.261 -2.656 1.00 74.94 92 ALA A N 1
ATOM 656 C CA . ALA A 1 92 ? -10.663 14.497 -2.042 1.00 74.94 92 ALA A CA 1
ATOM 657 C C . ALA A 1 92 ? -11.387 15.336 -3.109 1.00 74.94 92 ALA A C 1
ATOM 659 O O . ALA A 1 92 ? -10.899 15.435 -4.237 1.00 74.94 92 ALA A O 1
ATOM 660 N N . VAL A 1 93 ? -12.553 15.872 -2.749 1.00 69.44 93 VAL A N 1
ATOM 661 C CA . VAL A 1 93 ? -13.344 16.811 -3.559 1.00 69.44 93 VAL A CA 1
ATOM 662 C C . VAL A 1 93 ? -13.075 18.242 -3.133 1.00 69.44 93 VAL A C 1
ATOM 664 O O . VAL A 1 93 ? -12.807 18.442 -1.925 1.00 69.44 93 VAL A O 1
#

Organism: Vibrio anguillarum (NCBI:txid55601)

Sequence (93 aa):
MIITNNRVLALSSIAVLLAGCSPSSDLTVSGSVSDYKGSASITQGLAKTVEENLFECANGRSRVAGIGEIADASGKVWTVPAQNHFTTAPKAV

Radius of gyration: 30.12 Å; chains: 1; bounding box: 40×83×71 Å